Protein 2ZQM (pdb70)

B-factor: mean 25.67, std 11.95, range [8.28, 73.3]

InterPro domains:
  IPR002777 Prefoldin beta-like [PF01920] (9-111)
  IPR009053 Prefoldin [G3DSA:1.10.287.370] (1-117)
  IPR012713 Prefoldin subunit beta [MF_00307] (1-117)
  IPR012713 Prefoldin subunit beta [TIGR02338] (4-112)

Organism: Thermococcus sp. (strain JCM 11816 / KS-1) (NCBI:txid1295125)

Sequence (114 aa):
MQNIPPQVQQAMLGQLESYQQQLQLVVQQKQKVQQLELTEAKKALDEIESLPDDAVVYKTVGTLIVKTTKDKAVAEELKEKIETLEVRLNALERQEKKLNEKLKELTAQIQSALRPP

Secondary structure (DSSP, 8-state):
-----HHHHHHHHHHHHHHHHHHHHHHHHHHHHHHHHHHHHHHHHHHTS-TT--EEEEETTEEEEE-HHHHHHHHHHHHHHHHHHHHHHHHHHHHHHHHHHHHHHHHHHHHS--

Foldseek 3Di:
DQDQDPVLVVLVVVLVVLVVVLVVLVVVLVVLVVVLVVLVVVLVVLVPDDQQDWDWDDDDPDIGTDGSVVVNVVSVVVNVVSVVVNVVSVVVNVVSVVVSVVSVVVSCVVRPDD

CATH classification: 1.10.287.370

Radius of gyration: 23.6 Å; Cα contacts (8 Å, |Δi|>4): 79; chains: 1; bounding box: 17×40×78 Å

Structure (mmCIF, N/CA/C/O backbone):
data_2ZQM
#
_entry.id   2ZQM
#
_cell.length_a   70.603
_cell.length_b   70.603
_cell.length_c   114.421
_cell.angle_alpha   90.00
_cell.angle_beta   90.00
_cell.angle_gamma   90.00
#
_symmetry.space_group_name_H-M   'I 4 2 2'
#
loop_
_entity.id
_entity.type
_entity.pdbx_description
1 polymer 'Prefoldin beta subunit 1'
2 non-polymer 'CITRIC ACID'
3 non-polymer GLYCEROL
4 water water
#
loop_
_atom_site.group_PDB
_atom_site.id
_atom_site.type_symbol
_atom_site.label_atom_id
_atom_site.label_alt_id
_atom_site.label_comp_id
_atom_site.label_asym_id
_atom_site.label_entity_id
_atom_site.label_seq_id
_atom_site.pdbx_PDB_ins_code
_atom_site.Cartn_x
_atom_site.Cartn_y
_atom_site.Cartn_z
_atom_site.occupancy
_atom_site.B_iso_or_equiv
_atom_site.auth_seq_id
_atom_site.auth_comp_id
_atom_site.auth_asym_id
_atom_site.auth_atom_id
_atom_site.pdbx_PDB_model_num
ATOM 1 N N . MET A 1 1 ? 3.307 23.887 24.006 1.00 36.26 1 MET A N 1
ATOM 2 C CA . MET A 1 1 ? 3.018 23.314 25.349 1.00 35.68 1 MET A CA 1
ATOM 3 C C . MET A 1 1 ? 3.985 23.856 26.398 1.00 36.74 1 MET A C 1
ATOM 4 O O . MET A 1 1 ? 5.024 24.437 26.060 1.00 34.55 1 MET A O 1
ATOM 9 N N . GLN A 1 2 ? 3.639 23.695 27.673 1.00 34.42 2 GLN A N 1
ATOM 10 C CA . GLN A 1 2 ? 4.528 24.162 28.725 1.00 36.57 2 GLN A CA 1
ATOM 11 C C . GLN A 1 2 ? 5.642 23.147 28.780 1.00 38.25 2 GLN A C 1
ATOM 12 O O . GLN A 1 2 ? 5.392 21.947 28.871 1.00 40.76 2 GLN A O 1
ATOM 18 N N . ASN A 1 3 ? 6.872 23.630 28.726 1.00 34.72 3 ASN A N 1
ATOM 19 C CA . ASN A 1 3 ? 8.023 22.746 28.746 1.00 32.42 3 ASN A CA 1
ATOM 20 C C . ASN A 1 3 ? 8.818 22.933 30.025 1.00 33.24 3 ASN A C 1
ATOM 21 O O . ASN A 1 3 ? 9.599 23.876 30.144 1.00 34.19 3 ASN A O 1
ATOM 26 N N . ILE A 1 4 ? 8.603 22.039 30.985 1.00 26.35 4 ILE A N 1
ATOM 27 C CA . ILE A 1 4 ? 9.319 22.107 32.251 1.00 21.37 4 ILE A CA 1
ATOM 28 C C . ILE A 1 4 ? 10.699 21.500 32.002 1.00 21.00 4 ILE A C 1
ATOM 29 O O . ILE A 1 4 ? 10.829 20.312 31.678 1.00 21.79 4 ILE A O 1
ATOM 34 N N . PRO A 1 5 ? 11.750 22.316 32.132 1.00 16.99 5 PRO A N 1
ATOM 35 C CA . PRO A 1 5 ? 13.117 21.837 31.914 1.00 17.10 5 PRO A CA 1
ATOM 36 C C . PRO A 1 5 ? 13.473 20.703 32.879 1.00 17.55 5 PRO A C 1
ATOM 37 O O . PRO A 1 5 ? 12.968 20.646 34.000 1.00 18.69 5 PRO A O 1
ATOM 41 N N . PRO A 1 6 ? 14.357 19.790 32.451 1.00 16.16 6 PRO A N 1
ATOM 42 C CA . PRO A 1 6 ? 14.770 18.674 33.307 1.00 12.03 6 PRO A CA 1
ATOM 43 C C . PRO A 1 6 ? 15.248 19.159 34.688 1.00 15.22 6 PRO A C 1
ATOM 44 O O . PRO A 1 6 ? 15.002 18.517 35.702 1.00 15.08 6 PRO A O 1
ATOM 48 N N . GLN A 1 7 ? 15.945 20.293 34.739 1.00 13.59 7 GLN A N 1
ATOM 49 C CA . GLN A 1 7 ? 16.422 20.770 36.035 1.00 16.03 7 GLN A CA 1
ATOM 50 C C . GLN A 1 7 ? 15.281 21.220 36.929 1.00 13.71 7 GLN A C 1
ATOM 51 O O . GLN A 1 7 ? 15.353 21.089 38.147 1.00 13.75 7 GLN A O 1
ATOM 57 N N . VAL A 1 8 ? 14.214 21.735 36.332 1.00 14.19 8 VAL A N 1
ATOM 58 C CA . VAL A 1 8 ? 13.077 22.169 37.133 1.00 14.15 8 VAL A CA 1
ATOM 59 C C . VAL A 1 8 ? 12.276 20.933 37.572 1.00 13.72 8 VAL A C 1
ATOM 60 O O . VAL A 1 8 ? 11.695 20.920 38.647 1.00 13.60 8 VAL A O 1
ATOM 64 N N A GLN A 1 9 ? 12.247 19.904 36.732 0.50 12.73 9 GLN A N 1
ATOM 65 N N B GLN A 1 9 ? 12.244 19.905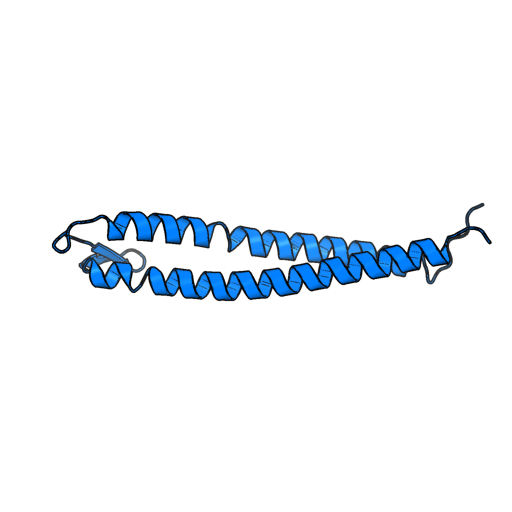 36.730 0.50 13.33 9 GLN A N 1
ATOM 66 C CA A GLN A 1 9 ? 11.551 18.669 37.090 0.50 14.99 9 GLN A CA 1
ATOM 67 C CA B GLN A 1 9 ? 11.542 18.676 37.092 0.50 1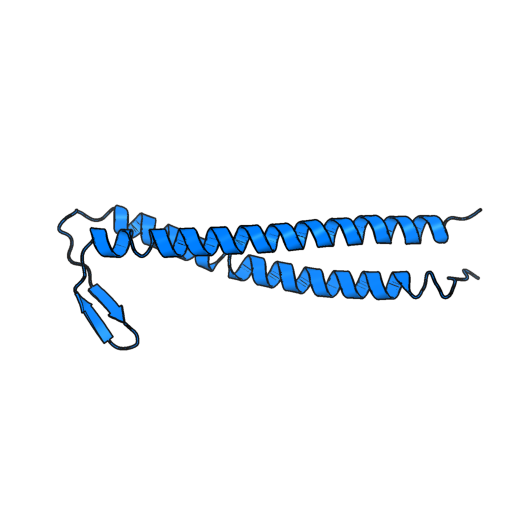6.26 9 GLN A CA 1
ATOM 68 C C A GLN A 1 9 ? 12.261 18.060 38.294 0.50 13.32 9 GLN A C 1
ATOM 69 C C B GLN A 1 9 ? 12.257 18.074 38.301 0.50 14.02 9 GLN A C 1
ATOM 70 O O A GLN A 1 9 ? 11.639 17.428 39.145 0.50 15.95 9 GLN A O 1
ATOM 71 O O B GLN A 1 9 ? 11.634 17.458 39.163 0.50 16.34 9 GLN A O 1
ATOM 82 N N . ALA A 1 10 ? 13.574 18.264 38.351 1.00 13.11 10 ALA A N 1
ATOM 83 C CA . ALA A 1 10 ? 14.389 17.761 39.450 1.00 12.71 10 ALA A CA 1
ATOM 84 C C . ALA A 1 10 ? 14.053 18.554 40.715 1.00 15.83 10 ALA A C 1
ATOM 85 O O . ALA A 1 10 ? 13.963 18.002 41.809 1.00 10.48 10 ALA A O 1
ATOM 87 N N . MET A 1 11 ? 13.888 19.863 40.565 1.00 14.03 11 MET A N 1
ATOM 88 C CA . MET A 1 11 ? 13.540 20.699 41.698 1.00 12.68 11 MET A CA 1
ATOM 89 C C . MET A 1 11 ? 12.164 20.285 42.215 1.00 14.54 11 MET A C 1
ATOM 90 O O . MET A 1 11 ? 11.930 20.232 43.421 1.00 13.02 11 MET A O 1
ATOM 95 N N . LEU A 1 12 ? 11.244 20.006 41.301 1.00 13.11 12 LEU A N 1
ATOM 96 C CA . LEU A 1 12 ? 9.902 19.600 41.724 1.00 15.49 12 LEU A CA 1
ATOM 97 C C . LEU A 1 12 ? 9.966 18.294 42.520 1.00 16.84 12 LEU A C 1
ATOM 98 O O . LEU A 1 12 ? 9.234 18.110 43.500 1.00 17.95 12 LEU A O 1
ATOM 103 N N . GLY A 1 13 ? 10.854 17.395 42.101 1.00 17.26 13 GLY A N 1
ATOM 104 C CA . GLY A 1 13 ? 11.006 16.125 42.792 1.00 15.04 13 GLY A CA 1
ATOM 105 C C . GLY A 1 13 ? 11.594 16.355 44.169 1.00 16.90 13 GLY A C 1
ATOM 106 O O . GLY A 1 13 ? 11.139 15.765 45.144 1.00 15.22 13 GLY A O 1
ATOM 107 N N . GLN A 1 14 ? 12.596 17.225 44.262 1.00 13.44 14 GLN A N 1
ATOM 108 C CA . GLN A 1 14 ? 13.218 17.495 45.554 1.00 13.20 14 GLN A CA 1
ATOM 109 C C . GLN A 1 14 ? 12.222 18.200 46.466 1.00 14.97 14 GLN A C 1
ATOM 110 O O . GLN A 1 14 ? 12.219 17.969 47.672 1.00 14.78 14 GLN A O 1
ATOM 116 N N . LEU A 1 15 ? 11.360 19.041 45.892 1.00 15.31 15 LEU A N 1
ATOM 117 C CA . LEU A 1 15 ? 10.368 19.758 46.689 1.00 15.37 15 LEU A CA 1
ATOM 118 C C . LEU A 1 15 ? 9.473 18.721 47.371 1.00 19.88 15 LEU A C 1
ATOM 119 O O . LEU A 1 15 ? 9.175 18.824 48.559 1.00 19.48 15 LEU A O 1
ATOM 124 N N . GLU A 1 16 ? 9.063 17.704 46.621 1.00 17.54 16 GLU A N 1
ATOM 125 C CA . GLU A 1 16 ? 8.233 16.648 47.189 1.00 15.55 16 GLU A CA 1
ATOM 126 C C . GLU A 1 16 ? 9.005 15.850 48.253 1.00 18.13 16 GLU A C 1
ATOM 127 O O . GLU A 1 16 ? 8.423 15.415 49.243 1.00 17.81 16 GLU A O 1
ATOM 133 N N . SER A 1 17 ? 10.307 15.641 48.046 1.00 16.52 17 SER A N 1
ATOM 134 C CA . SER A 1 17 ? 11.107 14.913 49.033 1.00 16.96 17 SER A CA 1
ATOM 135 C C . SER A 1 17 ? 11.161 15.715 50.333 1.00 17.92 17 SER A C 1
ATOM 136 O O . SER A 1 17 ? 11.053 15.152 51.426 1.00 17.22 17 SER A O 1
ATOM 139 N N . TYR A 1 18 ? 11.340 17.027 50.218 1.00 15.24 18 TYR A N 1
ATOM 140 C CA . TYR A 1 18 ? 11.373 17.886 51.398 1.00 15.83 18 TYR A CA 1
ATOM 141 C C . TYR A 1 18 ? 10.023 17.864 52.112 1.00 16.59 18 TYR A C 1
ATOM 142 O O . TYR A 1 18 ? 9.957 17.895 53.340 1.00 15.54 18 TYR A O 1
ATOM 151 N N . GLN A 1 19 ? 8.942 17.843 51.339 1.00 16.21 19 GLN A N 1
ATOM 152 C CA . GLN A 1 19 ? 7.607 17.828 51.936 1.00 16.02 19 GLN A CA 1
ATOM 153 C C . GLN A 1 19 ? 7.406 16.569 52.752 1.00 15.47 19 GLN A C 1
ATOM 154 O O . GLN A 1 19 ? 6.843 16.623 53.839 1.00 17.23 19 GLN A O 1
ATOM 160 N N . GLN A 1 20 ? 7.865 15.434 52.228 1.00 16.32 20 GLN A N 1
ATOM 161 C CA . GLN A 1 20 ? 7.733 14.181 52.953 1.00 16.55 20 GLN A CA 1
ATOM 162 C C . GLN A 1 20 ? 8.616 14.235 54.205 1.00 19.10 20 GLN A C 1
ATOM 163 O O . GLN A 1 20 ? 8.215 13.783 55.277 1.00 17.74 20 GLN A O 1
ATOM 169 N N . GLN A 1 21 ? 9.817 14.793 54.068 1.00 17.07 21 GLN A N 1
ATOM 170 C CA . GLN A 1 21 ? 10.732 14.917 55.196 1.00 12.68 21 GLN A CA 1
ATOM 171 C C . GLN A 1 21 ? 10.117 15.821 56.279 1.00 15.96 21 GLN A C 1
ATOM 172 O O . GLN A 1 21 ? 10.210 15.524 57.470 1.00 18.61 21 GLN A O 1
ATOM 178 N N . LEU A 1 22 ? 9.469 16.911 55.872 1.00 17.11 22 LEU A N 1
ATOM 179 C CA . LEU A 1 22 ? 8.844 17.823 56.840 1.00 17.18 22 LEU A CA 1
ATOM 180 C C . LEU A 1 22 ? 7.687 17.123 57.556 1.00 19.02 22 LEU A C 1
ATOM 181 O O . LEU A 1 22 ? 7.478 17.288 58.760 1.00 15.75 22 LEU A O 1
ATOM 186 N N . GLN A 1 23 ? 6.918 16.356 56.801 1.00 16.22 23 GLN A N 1
ATOM 187 C CA . GLN A 1 23 ? 5.806 15.623 57.381 1.00 18.86 23 GLN A CA 1
ATOM 188 C C . GLN A 1 23 ? 6.331 14.752 58.537 1.00 19.84 23 GLN A C 1
ATOM 189 O O . GLN A 1 23 ? 5.735 14.700 59.616 1.00 21.14 23 GLN A O 1
ATOM 195 N N . LEU A 1 24 ? 7.452 14.075 58.312 1.00 18.85 24 LEU A N 1
ATOM 196 C CA . LEU A 1 24 ? 8.034 13.217 59.343 1.00 16.05 24 LEU A CA 1
ATOM 197 C C . LEU A 1 24 ? 8.505 14.028 60.553 1.00 17.52 24 LEU A C 1
ATOM 198 O O . LEU A 1 24 ? 8.199 13.683 61.705 1.00 17.47 24 LEU A O 1
ATOM 203 N N . VAL A 1 25 ? 9.243 15.106 60.300 1.00 15.99 25 VAL A N 1
ATOM 204 C CA . VAL A 1 25 ? 9.740 15.949 61.386 1.00 11.70 25 VAL A CA 1
ATOM 205 C C . VAL A 1 25 ? 8.586 16.469 62.224 1.00 16.13 25 VAL A C 1
ATOM 206 O O . VAL A 1 25 ? 8.662 16.516 63.457 1.00 16.42 25 VAL A O 1
ATOM 210 N N . VAL A 1 26 ? 7.505 16.851 61.555 1.00 17.40 26 VAL A N 1
ATOM 211 C CA . VAL A 1 26 ? 6.334 17.360 62.259 1.00 17.07 26 VAL A CA 1
ATOM 212 C C . VAL A 1 26 ? 5.704 16.256 63.109 1.00 17.81 26 VAL A C 1
ATOM 213 O O . VAL A 1 26 ? 5.266 16.499 64.240 1.00 20.50 26 VAL A O 1
ATOM 217 N N . GLN A 1 27 ? 5.665 15.038 62.580 1.00 20.28 27 GLN A N 1
ATOM 218 C CA . GLN A 1 27 ? 5.116 13.931 63.354 1.00 15.48 27 GLN A CA 1
ATOM 219 C C . GLN A 1 27 ? 6.027 13.670 64.562 1.00 17.34 27 GLN A C 1
ATOM 220 O O . GLN A 1 27 ? 5.548 13.343 65.647 1.00 18.51 27 GLN A O 1
ATOM 226 N N . GLN A 1 28 ? 7.341 13.802 64.383 1.00 14.65 28 GLN A N 1
ATOM 227 C CA . GLN A 1 28 ? 8.249 13.571 65.503 1.00 14.86 28 GLN A CA 1
ATOM 228 C C . GLN A 1 28 ? 8.052 14.656 66.537 1.00 15.95 28 GLN A C 1
ATOM 229 O O . GLN A 1 28 ? 8.047 14.390 67.743 1.00 18.31 28 GLN A O 1
ATOM 235 N N . LYS A 1 29 ? 7.891 15.890 66.064 1.00 15.54 29 LYS A N 1
ATOM 236 C CA . LYS A 1 29 ? 7.691 17.018 66.957 1.00 18.63 29 LYS A CA 1
ATOM 237 C C . LYS A 1 29 ? 6.400 16.850 67.769 1.00 23.85 29 LYS A C 1
ATOM 238 O O . LYS A 1 29 ? 6.371 17.088 68.985 1.00 18.42 29 LYS A O 1
ATOM 244 N N . GLN A 1 30 ? 5.333 16.434 67.096 1.00 19.69 30 GLN A N 1
ATOM 245 C CA . GLN A 1 30 ? 4.051 16.252 67.763 1.00 19.50 30 GLN A CA 1
ATOM 246 C C . GLN A 1 30 ? 4.069 15.121 68.791 1.00 17.24 30 GLN A C 1
ATOM 247 O O . GLN A 1 30 ? 3.382 15.192 69.806 1.00 18.37 30 GLN A O 1
ATOM 253 N N . LYS A 1 31 ? 4.838 14.073 68.538 1.00 13.05 31 LYS A N 1
ATOM 254 C CA . LYS A 1 31 ? 4.913 13.014 69.522 1.00 16.74 31 LYS A CA 1
ATOM 255 C C . LYS A 1 31 ? 5.605 13.592 70.768 1.00 20.96 31 LYS A C 1
ATOM 256 O O . LYS A 1 31 ? 5.153 13.399 71.896 1.00 17.41 31 LYS A O 1
ATOM 262 N N . VAL A 1 32 ? 6.705 14.307 70.563 1.00 17.97 32 VAL A N 1
ATOM 263 C CA . VAL A 1 32 ? 7.414 14.919 71.688 1.00 16.07 32 VAL A CA 1
ATOM 264 C C . VAL A 1 32 ? 6.505 15.906 72.444 1.00 19.45 32 VAL A C 1
ATOM 265 O O . VAL A 1 32 ? 6.500 15.937 73.674 1.00 19.92 32 VAL A O 1
ATOM 269 N N A GLN A 1 33 ? 5.739 16.699 71.698 0.50 20.35 33 GLN A N 1
ATOM 270 N N B GLN A 1 33 ? 5.736 16.706 71.712 0.50 19.74 33 GLN A N 1
ATOM 271 C CA A GLN A 1 33 ? 4.836 17.684 72.298 0.50 18.52 33 GLN A CA 1
ATOM 272 C CA B GLN A 1 33 ? 4.852 17.683 72.347 0.50 17.21 33 GLN A CA 1
ATOM 273 C C A GLN A 1 33 ? 3.758 17.025 73.153 0.50 17.75 33 GLN A C 1
ATOM 274 C C B GLN A 1 33 ? 3.761 17.013 73.177 0.50 17.01 33 GLN A C 1
ATOM 275 O O A GLN A 1 33 ? 3.383 17.548 74.199 0.50 19.40 33 GLN A O 1
ATOM 276 O O B GLN A 1 33 ? 3.379 17.517 74.232 0.50 18.63 33 GLN A O 1
ATOM 287 N N . LEU A 1 34 ? 3.258 15.877 72.707 1.00 20.09 34 LEU A N 1
ATOM 288 C CA . LEU A 1 34 ? 2.218 15.171 73.449 1.00 20.63 34 LEU A CA 1
ATOM 289 C C . LEU A 1 34 ? 2.787 14.662 74.775 1.00 24.44 34 LEU A C 1
ATOM 290 O O . LEU A 1 34 ? 2.170 14.814 75.831 1.00 19.22 34 LEU A O 1
ATOM 295 N N . GLU A 1 35 ? 3.965 14.052 74.708 1.00 16.47 35 GLU A N 1
ATOM 296 C CA . GLU A 1 35 ? 4.625 13.548 75.893 1.00 19.00 35 GLU A CA 1
ATOM 297 C C . GLU A 1 35 ? 4.927 14.688 76.850 1.00 18.41 35 GLU A C 1
ATOM 298 O O . GLU A 1 35 ? 4.813 14.536 78.071 1.00 17.37 35 GLU A O 1
ATOM 304 N N . LEU A 1 36 ? 5.312 15.831 76.297 1.00 15.65 36 LEU A N 1
ATOM 305 C CA . LEU A 1 36 ? 5.644 16.981 77.132 1.00 17.42 36 LEU A CA 1
ATOM 306 C C . LEU A 1 36 ? 4.389 17.494 77.844 1.00 22.14 36 LEU A C 1
ATOM 307 O O . LEU A 1 36 ? 4.427 17.859 79.019 1.00 17.94 36 LEU A O 1
ATOM 312 N N . THR A 1 37 ? 3.271 17.504 77.130 1.00 19.95 37 THR A N 1
ATOM 313 C CA . THR A 1 37 ? 2.022 17.974 77.716 1.00 20.47 37 THR A CA 1
ATOM 314 C C . THR A 1 37 ? 1.599 17.045 78.842 1.00 15.94 37 THR A C 1
ATOM 315 O O . THR A 1 37 ? 1.180 17.501 79.903 1.00 20.85 37 THR A O 1
ATOM 319 N N . GLU A 1 38 ? 1.709 15.743 78.617 1.00 16.66 38 GLU A N 1
ATOM 320 C CA . GLU A 1 38 ? 1.342 14.778 79.638 1.00 17.59 38 GLU A CA 1
ATOM 321 C C . GLU A 1 38 ? 2.243 14.916 80.867 1.00 20.96 38 GLU A C 1
ATOM 322 O O . GLU A 1 38 ? 1.767 14.876 82.010 1.00 17.10 38 GLU A O 1
ATOM 328 N N . ALA A 1 39 ? 3.542 15.087 80.645 1.00 15.11 39 ALA A N 1
ATOM 329 C CA . ALA A 1 39 ? 4.471 15.225 81.769 1.00 15.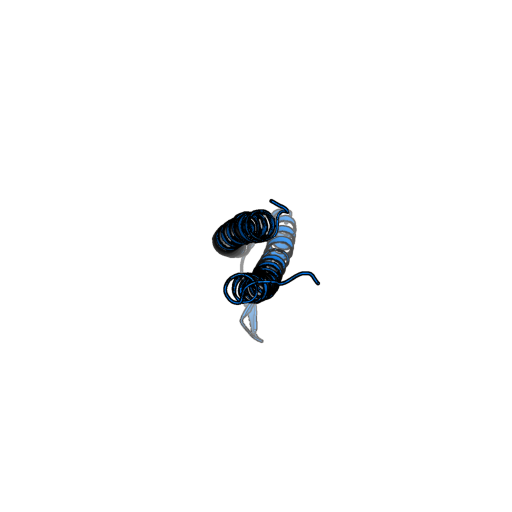65 39 ALA A CA 1
ATOM 330 C C . ALA A 1 39 ? 4.178 16.483 82.588 1.00 15.88 39 ALA A C 1
ATOM 331 O O . ALA A 1 39 ? 4.240 16.460 83.822 1.00 16.99 39 ALA A O 1
ATOM 333 N N . LYS A 1 40 ? 3.866 17.580 81.910 1.00 17.76 40 LYS A N 1
ATOM 334 C CA . LYS A 1 40 ? 3.572 18.822 82.611 1.00 19.33 40 LYS A CA 1
ATOM 335 C C . LYS A 1 40 ? 2.297 18.668 83.434 1.00 19.16 40 LYS A C 1
ATOM 336 O O . LYS A 1 40 ? 2.221 19.154 84.561 1.00 16.83 40 LYS A O 1
ATOM 342 N N . LYS A 1 41 ? 1.305 17.976 82.872 1.00 17.21 41 LYS A N 1
ATOM 343 C CA . LYS A 1 41 ? 0.041 17.727 83.571 1.00 19.50 41 LYS A CA 1
ATOM 344 C C . LYS A 1 41 ? 0.295 16.888 84.828 1.00 20.12 41 LYS A C 1
ATOM 345 O O . LYS A 1 41 ? -0.261 17.147 85.897 1.00 18.23 41 LYS A O 1
ATOM 351 N N . ALA A 1 42 ? 1.136 15.869 84.692 1.00 16.52 42 ALA A N 1
ATOM 352 C CA . ALA A 1 42 ? 1.478 15.013 85.818 1.00 12.00 42 ALA A CA 1
ATOM 353 C C . ALA A 1 42 ? 2.217 15.804 86.906 1.00 17.73 42 ALA A C 1
ATOM 354 O O . ALA A 1 42 ? 1.965 15.624 88.094 1.00 16.93 42 ALA A O 1
ATOM 356 N N . LEU A 1 43 ? 3.143 16.671 86.503 1.00 14.63 43 LEU A N 1
ATOM 357 C CA . LEU A 1 43 ? 3.897 17.469 87.471 1.00 16.84 43 LEU A CA 1
ATOM 358 C C . LEU A 1 43 ? 2.971 18.424 88.214 1.00 17.21 43 LEU A C 1
ATOM 359 O O . LEU A 1 43 ? 3.093 18.626 89.427 1.00 15.02 43 LEU A O 1
ATOM 364 N N . ASP A 1 44 ? 2.067 19.032 87.459 1.00 18.98 44 ASP A N 1
ATOM 365 C CA . ASP A 1 44 ? 1.104 19.976 88.009 1.00 23.38 44 ASP A CA 1
ATOM 366 C C . ASP A 1 44 ? 0.332 19.258 89.118 1.00 21.16 44 ASP A C 1
ATOM 367 O O . ASP A 1 44 ? 0.208 19.763 90.235 1.00 18.85 44 ASP A O 1
ATOM 372 N N . GLU A 1 45 ? -0.166 18.062 88.807 1.00 19.93 45 GLU A N 1
ATOM 373 C CA . GLU A 1 45 ? -0.924 17.285 89.769 1.00 16.16 45 GLU A CA 1
ATOM 374 C C . GLU A 1 45 ? -0.120 16.840 90.969 1.00 20.57 45 GLU A C 1
ATOM 375 O O . GLU A 1 45 ? -0.599 16.917 92.098 1.00 19.19 45 GLU A O 1
ATOM 381 N N . ILE A 1 46 ? 1.108 16.384 90.754 1.00 14.73 46 ILE A N 1
ATOM 382 C CA . ILE A 1 46 ? 1.907 15.938 91.886 1.00 15.06 46 ILE A CA 1
ATOM 383 C C . ILE A 1 46 ? 2.284 17.133 92.763 1.00 17.49 46 ILE A C 1
ATOM 384 O O . ILE A 1 46 ? 2.330 17.031 93.985 1.00 17.37 46 ILE A O 1
ATOM 389 N N . GLU A 1 47 ? 2.546 18.272 92.147 1.00 16.61 47 GLU A N 1
ATOM 390 C CA . GLU A 1 47 ? 2.921 19.428 92.936 1.00 19.63 47 GLU A CA 1
ATOM 391 C C . GLU A 1 47 ? 1.787 19.917 93.831 1.00 23.35 47 GLU A C 1
ATOM 392 O O . GLU A 1 47 ? 2.041 20.548 94.859 1.00 22.85 47 GLU A O 1
ATOM 398 N N . SER A 1 48 ? 0.545 19.607 93.462 1.00 19.57 48 SER A N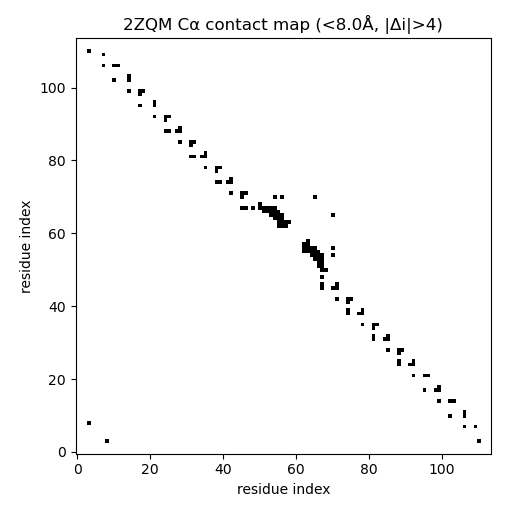 1
ATOM 399 C CA . SER A 1 48 ? -0.596 20.039 94.271 1.00 19.91 48 SER A CA 1
ATOM 400 C C . SER A 1 48 ? -0.817 19.179 95.515 1.00 22.30 48 SER A C 1
ATOM 401 O O . SER A 1 48 ? -1.636 19.522 96.368 1.00 24.19 48 SER A O 1
ATOM 404 N N . LEU A 1 49 ? -0.093 18.066 95.630 1.00 17.74 49 LEU A N 1
ATOM 405 C CA . LEU A 1 49 ? -0.226 17.179 96.788 1.00 20.45 49 LEU A CA 1
ATOM 406 C C . LEU A 1 49 ? 0.414 17.733 98.065 1.00 26.28 49 LEU A C 1
ATOM 407 O O . LEU A 1 49 ? 1.365 18.520 98.003 1.00 23.50 49 LEU A O 1
ATOM 412 N N . PRO A 1 50 ? -0.097 17.325 99.244 1.00 23.01 50 PRO A N 1
ATOM 413 C CA . PRO A 1 50 ? 0.510 17.827 100.477 1.00 24.58 50 PRO A CA 1
ATOM 414 C C . PRO A 1 50 ? 1.909 17.224 100.538 1.00 28.65 50 PRO A C 1
ATOM 415 O O . PRO A 1 50 ? 2.125 16.114 100.047 1.00 26.85 50 PRO A O 1
ATOM 419 N N . ASP A 1 51 ? 2.855 17.954 101.121 1.00 28.61 51 ASP A N 1
ATOM 420 C CA . ASP A 1 51 ? 4.244 17.496 101.196 1.00 34.45 51 ASP A CA 1
ATOM 421 C C . ASP A 1 51 ? 4.453 16.098 101.780 1.00 32.09 51 ASP A C 1
ATOM 422 O O . ASP A 1 51 ? 5.420 15.411 101.436 1.00 34.27 51 ASP A O 1
ATOM 427 N N . ASP A 1 52 ? 3.544 15.668 102.644 1.00 31.20 52 ASP A N 1
ATOM 428 C CA . ASP A 1 52 ? 3.658 14.358 103.281 1.00 32.39 52 ASP A CA 1
ATOM 429 C C . ASP A 1 52 ? 2.812 13.292 102.586 1.00 32.05 52 ASP A C 1
ATOM 430 O O . ASP A 1 52 ? 2.620 12.199 103.117 1.00 27.63 52 ASP A O 1
ATOM 435 N N . ALA A 1 53 ? 2.304 13.612 101.403 1.00 25.43 53 ALA A N 1
ATOM 436 C CA . ALA A 1 53 ? 1.474 12.667 100.666 1.00 30.41 53 ALA A CA 1
ATOM 437 C C . ALA A 1 53 ? 2.267 11.412 100.363 1.00 28.52 53 ALA A C 1
ATOM 438 O O . ALA A 1 53 ? 3.462 11.483 100.104 1.00 27.17 53 ALA A O 1
ATOM 440 N N . VAL A 1 54 ? 1.607 10.262 100.414 1.00 31.06 54 VAL A N 1
ATOM 441 C CA . VAL A 1 54 ? 2.266 9.001 100.092 1.00 30.49 54 VAL A CA 1
ATOM 442 C C . VAL A 1 54 ? 2.358 8.867 98.563 1.00 30.82 54 VAL A C 1
ATOM 443 O O . VAL A 1 54 ? 1.370 9.077 97.854 1.00 33.35 54 VAL A O 1
ATOM 447 N N . VAL A 1 55 ? 3.543 8.538 98.051 1.00 25.20 55 VAL A N 1
ATOM 448 C CA . VAL A 1 55 ? 3.724 8.391 96.611 1.00 22.43 55 VAL A CA 1
ATOM 449 C C . VAL A 1 55 ? 4.530 7.134 96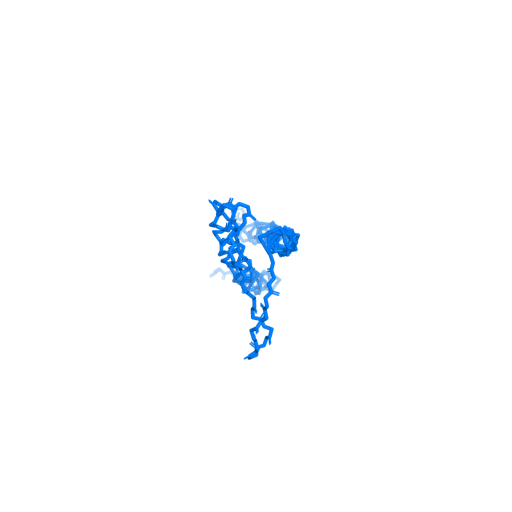.274 1.00 19.73 55 VAL A C 1
ATOM 450 O O . VAL A 1 55 ? 5.539 6.856 96.911 1.00 21.63 55 VAL A O 1
ATOM 454 N N . TYR A 1 56 ? 4.069 6.378 95.275 1.00 19.77 56 TYR A N 1
ATOM 455 C CA . TYR A 1 56 ? 4.769 5.176 94.803 1.00 20.61 56 TYR A CA 1
ATOM 456 C C . TYR A 1 56 ? 5.095 5.421 93.335 1.00 17.94 56 TYR A C 1
ATOM 457 O O . TYR A 1 56 ? 4.415 6.186 92.665 1.00 17.07 56 TYR A O 1
ATOM 466 N N . LYS A 1 57 ? 6.129 4.772 92.826 1.00 15.30 57 LYS A N 1
ATOM 467 C CA . LYS A 1 57 ? 6.468 4.940 91.424 1.00 17.00 57 LYS A CA 1
ATOM 468 C C . LYS A 1 57 ? 6.614 3.564 90.800 1.00 20.43 57 LYS A C 1
ATOM 469 O O . LYS A 1 57 ? 6.873 2.586 91.495 1.00 22.47 57 LYS A O 1
ATOM 475 N N . THR A 1 58 ? 6.441 3.487 89.487 1.00 21.07 58 THR A N 1
ATOM 476 C CA . THR A 1 58 ? 6.567 2.211 88.807 1.00 23.15 58 THR A CA 1
ATOM 477 C C . THR A 1 58 ? 7.958 2.096 88.206 1.00 23.54 58 THR A C 1
ATOM 478 O O . THR A 1 58 ? 8.517 3.077 87.709 1.00 23.27 58 THR A O 1
ATOM 482 N N . VAL A 1 59 ? 8.530 0.899 88.295 1.00 23.09 59 VAL A N 1
ATOM 483 C CA . VAL A 1 59 ? 9.848 0.619 87.729 1.00 20.15 59 VAL A CA 1
ATOM 484 C C . VAL A 1 59 ? 9.589 -0.644 86.928 1.00 26.47 59 VAL A C 1
ATOM 485 O O . VAL A 1 59 ? 9.658 -1.760 87.453 1.00 22.29 59 VAL A O 1
ATOM 489 N N . GLY A 1 60 ? 9.254 -0.465 85.661 1.00 27.37 60 GLY A N 1
ATOM 490 C CA . GLY A 1 60 ? 8.926 -1.614 84.841 1.00 32.25 60 GLY A CA 1
ATOM 491 C C . GLY A 1 60 ? 7.615 -2.166 85.374 1.00 32.34 60 GLY A C 1
ATOM 492 O O . GLY A 1 60 ? 6.628 -1.444 85.499 1.00 34.39 60 GLY A O 1
ATOM 493 N N . THR A 1 61 ? 7.604 -3.446 85.717 1.00 33.89 61 THR A N 1
ATOM 494 C CA . THR A 1 61 ? 6.397 -4.067 86.243 1.00 33.85 61 THR A CA 1
ATOM 495 C C . THR A 1 61 ? 6.379 -3.988 87.768 1.00 27.81 61 THR A C 1
ATOM 496 O O . THR A 1 61 ? 5.492 -4.538 88.407 1.00 29.79 61 THR A O 1
ATOM 500 N N . LEU A 1 62 ? 7.360 -3.309 88.353 1.00 21.36 62 LEU A N 1
ATOM 501 C CA . LEU A 1 62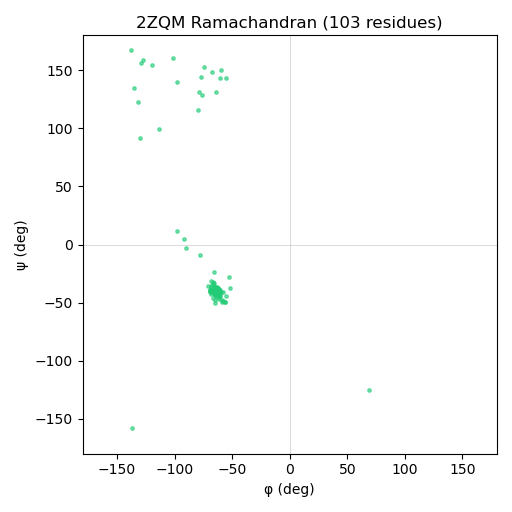 ? 7.428 -3.206 89.807 1.00 16.89 62 LEU A CA 1
ATOM 502 C C . LEU A 1 62 ? 6.923 -1.862 90.325 1.00 20.58 62 LEU A C 1
ATOM 503 O O . LEU A 1 62 ? 6.848 -0.881 89.589 1.00 19.14 62 LEU A 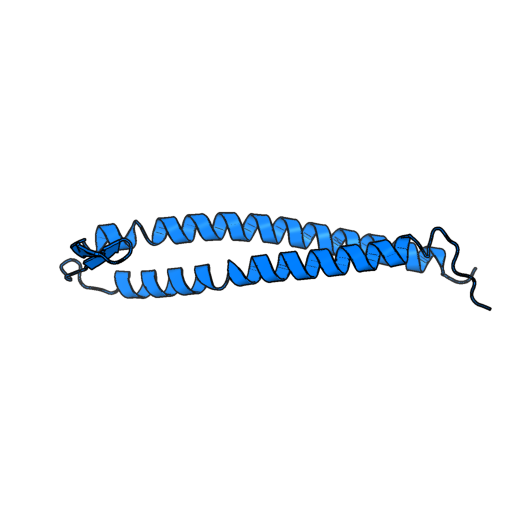O 1
ATOM 508 N N . ILE A 1 63 ? 6.578 -1.834 91.602 1.00 18.59 63 ILE A N 1
ATOM 509 C CA . ILE A 1 63 ? 6.084 -0.623 92.234 1.00 18.75 63 ILE A CA 1
ATOM 510 C C . ILE A 1 63 ? 6.845 -0.434 93.529 1.00 19.30 63 ILE A C 1
ATOM 511 O O . ILE A 1 63 ? 6.869 -1.323 94.370 1.00 18.30 63 ILE A O 1
ATOM 516 N N . VAL A 1 64 ? 7.508 0.710 93.676 1.00 19.34 64 VAL A N 1
ATOM 517 C CA . VAL A 1 64 ? 8.251 0.983 94.904 1.00 16.23 64 VAL A CA 1
ATOM 518 C C . VAL A 1 64 ? 7.852 2.330 95.494 1.00 16.87 64 VAL A C 1
ATOM 519 O O . VAL A 1 64 ? 7.307 3.198 94.806 1.00 17.04 64 VAL A O 1
ATOM 523 N N . LYS A 1 65 ? 8.110 2.503 96.777 1.00 19.11 65 LYS A N 1
ATOM 524 C CA . LYS A 1 65 ? 7.729 3.744 97.409 1.00 22.17 65 LYS A CA 1
ATOM 525 C C . LYS A 1 65 ? 8.727 4.841 97.039 1.00 16.77 65 LYS A C 1
ATOM 526 O O . LYS A 1 65 ? 9.911 4.579 96.849 1.00 21.13 65 LYS A O 1
ATOM 532 N N . THR A 1 66 ? 8.234 6.060 96.871 1.00 18.25 66 THR A N 1
ATOM 533 C CA . THR A 1 66 ? 9.112 7.193 96.597 1.00 16.78 66 THR A CA 1
ATOM 534 C C . THR A 1 66 ? 8.570 8.315 97.468 1.00 20.66 66 THR A C 1
ATOM 535 O O . THR A 1 66 ? 7.918 8.026 98.472 1.00 18.27 66 THR A O 1
ATOM 539 N N . THR A 1 67 ? 8.851 9.577 97.137 1.00 17.53 67 THR A N 1
ATOM 540 C CA . THR A 1 67 ? 8.319 10.690 97.919 1.00 18.26 67 THR A CA 1
ATOM 541 C C . THR A 1 67 ? 7.849 11.770 96.968 1.00 17.33 67 THR A C 1
ATOM 542 O O . THR A 1 67 ? 8.164 11.735 95.777 1.00 14.91 67 THR A O 1
ATOM 546 N N . LYS A 1 68 ? 7.097 12.736 97.487 1.00 13.36 68 LYS A N 1
ATOM 547 C CA . LYS A 1 68 ? 6.626 13.811 96.641 1.00 15.01 68 LYS A CA 1
ATOM 548 C C . LYS A 1 68 ? 7.787 14.550 95.998 1.00 17.29 68 LYS A C 1
ATOM 549 O O . LYS A 1 68 ? 7.792 14.755 94.783 1.00 14.03 68 LYS A O 1
ATOM 555 N N . ASP A 1 69 ? 8.775 14.944 96.800 1.00 18.06 69 ASP A N 1
ATOM 556 C CA . ASP A 1 69 ? 9.918 15.687 96.254 1.00 20.98 69 ASP A CA 1
ATOM 557 C C . ASP A 1 69 ? 10.697 14.923 95.190 1.00 18.80 69 ASP A C 1
ATOM 558 O O . ASP A 1 69 ? 11.138 15.502 94.195 1.00 18.54 69 ASP A O 1
ATOM 563 N N . LYS A 1 70 ? 10.872 13.624 95.380 1.00 13.63 70 LYS A N 1
ATOM 564 C CA . LYS A 1 70 ? 11.604 12.851 94.391 1.00 10.66 70 LYS A CA 1
ATOM 565 C C . LYS A 1 70 ? 10.832 12.712 93.079 1.00 13.99 70 LYS A C 1
ATOM 566 O O . LYS A 1 70 ? 11.409 12.779 91.989 1.00 15.42 70 LYS A O 1
ATOM 572 N N . ALA A 1 71 ? 9.524 12.518 93.171 1.00 15.69 71 ALA A N 1
ATOM 573 C CA . ALA A 1 71 ? 8.720 12.379 91.962 1.00 13.06 71 ALA A CA 1
ATOM 574 C C . ALA A 1 71 ? 8.696 13.693 91.185 1.00 12.73 71 ALA A C 1
ATOM 575 O O . ALA A 1 71 ? 8.747 13.703 89.952 1.00 12.41 71 ALA A O 1
ATOM 577 N N . VAL A 1 72 ? 8.601 14.797 91.914 1.00 12.97 72 VAL A N 1
ATOM 578 C CA . VAL A 1 72 ? 8.585 16.125 91.306 1.00 15.23 72 VAL A CA 1
ATOM 579 C C . VAL A 1 72 ? 9.908 16.331 90.559 1.00 12.95 72 VAL A C 1
ATOM 580 O O . VAL A 1 72 ? 9.916 16.731 89.406 1.00 12.45 72 VAL A O 1
ATOM 584 N N . ALA A 1 73 ? 11.019 16.009 91.210 1.00 13.45 73 ALA A N 1
ATOM 585 C CA . ALA A 1 73 ? 12.332 16.176 90.594 1.00 12.99 73 ALA A CA 1
ATOM 586 C C . ALA A 1 73 ? 12.468 15.360 89.315 1.00 15.47 73 ALA A C 1
ATOM 587 O O . ALA A 1 73 ? 12.927 15.868 88.300 1.00 13.82 73 ALA A O 1
ATOM 589 N N A GLU A 1 74 ? 12.065 14.093 89.372 0.50 14.26 74 GLU A N 1
ATOM 590 N N B GLU A 1 74 ? 12.076 14.088 89.349 0.50 14.31 74 GLU A N 1
ATOM 591 C CA A GLU A 1 74 ? 12.156 13.226 88.211 0.50 12.62 74 GLU A CA 1
ATOM 592 C CA B GLU A 1 74 ? 12.190 13.265 88.154 0.50 12.68 74 GLU A CA 1
ATOM 593 C C A GLU A 1 74 ? 11.263 13.721 87.073 0.50 14.27 74 GLU A C 1
ATOM 594 C C B GLU A 1 74 ? 11.290 13.797 87.046 0.50 14.33 74 GLU A C 1
ATOM 595 O O A GLU A 1 74 ? 11.610 13.567 85.909 0.50 11.40 74 GLU A O 1
ATOM 596 O O B GLU A 1 74 ? 11.655 13.750 85.876 0.50 11.05 74 GLU A O 1
ATOM 607 N N . LEU A 1 75 ? 10.124 14.322 87.406 1.00 9.75 75 LEU A N 1
ATOM 608 C CA . LEU A 1 75 ? 9.224 14.850 86.384 1.00 11.05 75 LEU A CA 1
ATOM 609 C C . LEU A 1 75 ? 9.830 16.122 85.788 1.00 12.82 75 LEU A C 1
ATOM 610 O O . LEU A 1 75 ? 9.727 16.359 84.593 1.00 12.57 75 LEU A O 1
ATOM 615 N N . LYS A 1 76 ? 10.455 16.948 86.622 1.00 11.82 76 LYS A N 1
ATOM 616 C CA . LYS A 1 76 ? 11.086 18.162 86.094 1.00 11.67 76 LYS A CA 1
ATOM 617 C C . LYS A 1 76 ? 12.165 17.780 85.096 1.00 10.72 76 LYS A C 1
ATOM 618 O O . LYS A 1 76 ? 12.324 18.421 84.040 1.00 11.98 76 LYS A O 1
ATOM 624 N N . GLU A 1 77 ? 12.915 16.734 85.427 1.00 9.76 77 GLU A N 1
ATOM 625 C CA . GLU A 1 77 ? 13.971 16.291 84.530 1.00 11.39 77 GLU A CA 1
ATOM 626 C C . GLU A 1 77 ? 13.401 15.780 83.209 1.00 12.88 77 GLU A C 1
ATOM 627 O O . GLU A 1 77 ? 13.946 16.047 82.139 1.00 11.14 77 GLU A O 1
ATOM 633 N N . LYS A 1 78 ? 12.300 15.043 83.282 1.00 12.97 78 LYS A N 1
ATOM 634 C CA . LYS A 1 78 ? 11.676 14.529 82.075 1.00 11.82 78 LYS A CA 1
ATOM 635 C C . LYS A 1 78 ? 11.237 15.690 81.192 1.00 11.86 78 LYS A C 1
ATOM 636 O O . LYS A 1 78 ? 11.413 15.669 79.969 1.00 12.16 78 LYS A O 1
ATOM 642 N N . ILE A 1 79 ? 10.639 16.696 81.814 1.00 12.22 79 ILE A N 1
ATOM 643 C CA . ILE A 1 79 ? 10.180 17.868 81.082 1.00 12.99 79 ILE A CA 1
ATOM 644 C C . ILE A 1 79 ? 11.368 18.622 80.481 1.00 16.51 79 ILE A C 1
ATOM 645 O O . ILE A 1 79 ? 11.319 19.077 79.337 1.00 11.86 79 ILE A O 1
ATOM 650 N N . GLU A 1 80 ? 12.429 18.763 81.265 1.00 13.87 80 GLU A N 1
ATOM 651 C CA . GLU A 1 80 ? 13.631 19.450 80.792 1.00 10.92 80 GLU A CA 1
ATOM 652 C C . GLU A 1 80 ? 14.099 18.754 79.523 1.00 13.71 80 GLU A C 1
ATOM 653 O O . GLU A 1 80 ? 14.335 19.394 78.496 1.00 13.19 80 GLU A O 1
ATOM 659 N N . THR A 1 81 ? 14.206 17.429 79.593 1.00 14.41 81 THR A N 1
ATOM 660 C CA . THR A 1 81 ? 14.651 16.622 78.462 1.00 14.51 81 THR A CA 1
ATOM 661 C C . THR A 1 81 ? 13.785 16.777 77.220 1.00 17.14 81 THR A C 1
ATOM 662 O O . THR A 1 81 ? 14.298 16.968 76.115 1.00 12.56 81 THR A O 1
ATOM 666 N N . LEU A 1 82 ? 12.473 16.676 77.400 1.00 14.48 82 LEU A N 1
ATOM 667 C CA . LEU A 1 82 ? 11.544 16.803 76.290 1.00 12.04 82 LEU A CA 1
ATOM 668 C C . LEU A 1 82 ? 11.597 18.186 75.653 1.00 11.23 82 LEU A C 1
ATOM 669 O O . LEU A 1 82 ? 11.445 18.321 74.438 1.00 13.50 82 LEU A O 1
ATOM 674 N N . GLU A 1 83 ? 11.793 19.223 76.459 1.00 11.04 83 GLU A N 1
ATOM 675 C CA . GLU A 1 83 ? 11.874 20.562 75.892 1.00 10.80 83 GLU A CA 1
ATOM 676 C C . GLU A 1 83 ? 13.140 20.735 75.054 1.00 15.43 83 GLU A C 1
ATOM 677 O O . GLU A 1 83 ? 13.121 21.420 74.033 1.00 15.82 83 GLU A O 1
ATOM 683 N N . VAL A 1 84 ? 14.239 20.115 75.474 1.00 13.14 84 VAL A N 1
ATOM 684 C CA . VAL A 1 84 ? 15.472 20.212 74.694 1.00 12.18 84 VAL A CA 1
ATOM 685 C C . VAL A 1 84 ? 15.220 19.511 73.351 1.00 15.52 84 VAL A C 1
ATOM 686 O O . VAL A 1 84 ? 15.621 20.000 72.292 1.00 15.34 84 VAL A O 1
ATOM 690 N N . ARG A 1 85 ? 14.548 18.364 73.403 1.00 10.81 85 ARG A N 1
ATOM 691 C CA . ARG A 1 85 ? 14.267 17.603 72.193 1.00 16.62 85 ARG A CA 1
ATOM 692 C C . ARG A 1 85 ? 13.305 18.351 71.297 1.00 16.74 85 ARG A C 1
ATOM 693 O O . ARG A 1 85 ? 13.467 18.373 70.087 1.00 15.27 85 ARG A O 1
ATOM 701 N N . LEU A 1 86 ? 12.301 18.973 71.905 1.00 14.29 86 LEU A N 1
ATOM 702 C CA . LEU A 1 86 ? 11.314 19.720 71.152 1.00 15.37 86 LEU A CA 1
ATOM 703 C C . LEU A 1 86 ? 11.984 20.869 70.398 1.00 18.79 86 LEU A C 1
ATOM 704 O O . LEU A 1 86 ? 11.713 21.085 69.222 1.00 16.27 86 LEU A O 1
ATOM 709 N N . ASN A 1 87 ? 12.865 21.603 71.067 1.00 15.29 87 ASN A N 1
ATOM 710 C CA . ASN A 1 87 ? 13.540 22.713 70.411 1.00 16.28 87 ASN A CA 1
ATOM 711 C C . ASN A 1 87 ? 14.373 22.267 69.219 1.00 16.10 87 ASN A C 1
ATOM 712 O O . ASN A 1 87 ? 14.369 22.925 68.187 1.00 23.09 87 ASN A O 1
ATOM 717 N N . ALA A 1 88 ? 15.095 21.161 69.357 1.00 14.49 88 ALA A N 1
ATOM 718 C CA . ALA A 1 88 ? 15.915 20.672 68.253 1.00 15.47 88 ALA A CA 1
ATOM 719 C C . ALA A 1 88 ? 15.038 20.349 67.044 1.00 19.37 88 ALA A C 1
ATOM 720 O O . ALA A 1 88 ? 15.379 20.702 65.903 1.00 16.54 88 ALA A O 1
ATOM 722 N N . LEU A 1 89 ? 13.905 19.689 67.286 1.00 16.81 89 LEU A N 1
ATOM 723 C CA . LEU A 1 89 ? 12.988 19.340 66.198 1.00 14.63 89 LEU A CA 1
ATOM 724 C C . LEU A 1 89 ? 12.384 20.590 65.556 1.00 20.08 89 LEU A C 1
ATOM 725 O O . LEU A 1 89 ? 12.173 20.628 64.343 1.00 17.39 89 LEU A O 1
ATOM 730 N N . GLU A 1 90 ? 12.083 21.602 66.368 1.00 18.46 90 GLU A N 1
ATOM 731 C CA . GLU A 1 90 ? 11.531 22.848 65.844 1.00 18.17 90 GLU A CA 1
ATOM 732 C C . GLU A 1 90 ? 12.590 23.547 64.998 1.00 19.34 90 GLU A C 1
ATOM 733 O O . GLU A 1 90 ? 12.254 24.220 64.028 1.00 19.50 90 GLU A O 1
ATOM 739 N N . ARG A 1 91 ? 13.865 23.395 65.357 1.00 17.20 91 ARG A N 1
ATOM 740 C CA . ARG A 1 91 ? 14.922 24.002 64.549 1.00 19.08 91 ARG A CA 1
ATOM 741 C C . ARG A 1 91 ? 14.998 23.278 63.209 1.00 20.78 91 ARG A C 1
ATOM 742 O O . ARG A 1 91 ? 15.174 23.914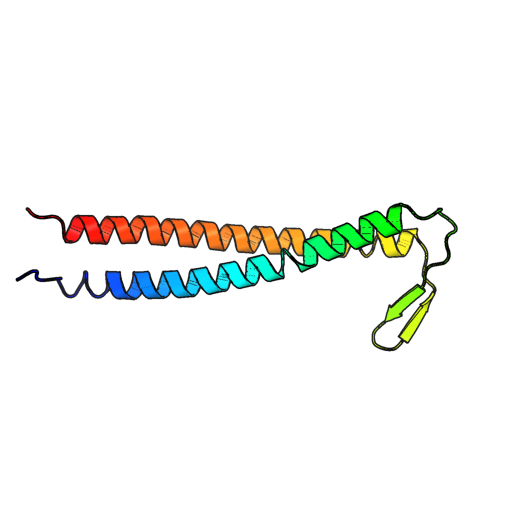 62.174 1.00 20.67 91 ARG A O 1
ATOM 750 N N . GLN A 1 92 ? 14.856 21.952 63.219 1.00 15.99 92 GLN A N 1
ATOM 751 C CA . GLN A 1 92 ? 14.874 21.188 61.966 1.00 15.65 92 GLN A CA 1
ATOM 752 C C . GLN A 1 92 ? 13.667 21.591 61.109 1.00 21.60 92 GLN A C 1
ATOM 753 O O . GLN A 1 92 ? 13.786 21.763 59.893 1.00 20.58 92 GLN A O 1
ATOM 759 N N . GLU A 1 93 ? 12.504 21.723 61.744 1.00 15.67 93 GLU A N 1
ATOM 760 C CA . GLU A 1 93 ? 11.283 22.116 61.043 1.00 18.61 93 GLU A CA 1
ATOM 761 C C . GLU A 1 93 ? 11.433 23.476 60.360 1.00 20.56 93 GLU A C 1
ATOM 762 O O . GLU A 1 93 ? 11.074 23.640 59.190 1.00 22.05 93 GLU A O 1
ATOM 768 N N . LYS A 1 94 ? 11.950 24.452 61.099 1.00 20.68 94 LYS A N 1
ATOM 769 C CA . LYS A 1 94 ? 12.158 25.795 60.561 1.00 23.44 94 LYS A CA 1
ATOM 770 C C . LYS A 1 94 ? 13.104 25.737 59.359 1.00 20.33 94 LYS A C 1
ATOM 771 O O . LYS A 1 94 ? 12.892 26.418 58.361 1.00 20.99 94 LYS A O 1
ATOM 773 N N . LYS A 1 95 ? 14.152 24.929 59.451 1.00 21.10 95 LYS A N 1
ATOM 774 C CA . LYS A 1 95 ? 15.086 24.795 58.343 1.00 19.66 95 LYS A CA 1
ATOM 775 C C . LYS A 1 95 ? 14.377 24.227 57.116 1.00 18.09 95 LYS A C 1
ATOM 776 O O . LYS A 1 95 ? 14.620 24.658 55.986 1.00 18.14 95 LYS A O 1
ATOM 782 N N . LEU A 1 96 ? 13.511 23.244 57.332 1.00 17.61 96 LEU A N 1
ATOM 783 C CA . LEU A 1 96 ? 12.806 22.636 56.208 1.00 22.93 96 LEU A CA 1
ATOM 784 C C . LEU A 1 96 ? 11.828 23.600 55.568 1.00 21.64 96 LEU A C 1
ATOM 785 O O . LEU A 1 96 ? 11.696 23.629 54.345 1.00 18.61 96 LEU A O 1
ATOM 790 N N . ASN A 1 97 ? 11.149 24.396 56.387 1.00 19.54 97 ASN A N 1
ATOM 791 C CA . ASN A 1 97 ? 10.207 25.362 55.847 1.00 21.97 97 ASN A CA 1
ATOM 792 C C . ASN A 1 97 ? 10.937 26.378 54.985 1.00 23.12 97 ASN A C 1
ATOM 793 O O . ASN A 1 97 ? 10.420 26.811 53.957 1.00 26.29 97 ASN A O 1
ATOM 798 N N . GLU A 1 98 ? 12.139 26.762 55.402 1.00 24.95 98 GLU A N 1
ATOM 799 C CA . GLU A 1 98 ? 12.908 27.734 54.639 1.00 24.08 98 GLU A CA 1
ATOM 800 C C . GLU A 1 98 ? 13.386 27.130 53.326 1.00 21.82 98 GLU A C 1
ATOM 801 O O . GLU A 1 98 ? 13.401 27.804 52.297 1.00 22.66 98 GLU A O 1
ATOM 807 N N . LYS A 1 99 ? 13.792 25.868 53.346 1.00 15.54 99 LYS A N 1
ATOM 808 C CA . LYS A 1 99 ? 14.235 25.242 52.100 1.00 17.49 99 LYS A CA 1
ATOM 809 C C . LYS A 1 99 ? 13.063 25.120 51.135 1.00 22.05 99 LYS A C 1
ATOM 810 O O . LYS A 1 99 ? 13.223 25.326 49.927 1.00 22.86 99 LYS A O 1
ATOM 816 N N . LEU A 1 100 ? 11.886 24.784 51.667 1.00 19.29 100 LEU A N 1
ATOM 817 C CA . LEU A 1 100 ? 10.684 24.655 50.845 1.00 20.48 100 LEU A CA 1
ATOM 818 C C . LEU A 1 100 ? 10.308 26.008 50.250 1.00 22.51 100 LEU A C 1
ATOM 819 O O . LEU A 1 100 ? 9.884 26.095 49.095 1.00 18.02 100 LEU A O 1
ATOM 824 N N . LYS A 1 101 ? 10.473 27.065 51.040 1.00 22.70 101 LYS A N 1
ATOM 825 C CA . LYS A 1 101 ? 10.167 28.424 50.588 1.00 23.84 101 LYS A CA 1
ATOM 826 C C . LYS A 1 101 ? 11.115 28.819 49.455 1.00 21.66 101 LYS A C 1
ATOM 827 O O . LYS A 1 101 ? 10.693 29.286 48.395 1.00 24.01 101 LYS A O 1
ATOM 833 N N . GLU A 1 102 ? 12.405 28.631 49.688 1.00 19.51 102 GLU A N 1
ATOM 834 C CA . GLU A 1 102 ? 13.398 28.977 48.692 1.00 22.80 102 GLU A CA 1
ATOM 835 C C . GLU A 1 102 ? 13.300 28.138 47.420 1.00 24.45 102 GLU A C 1
ATOM 836 O O . GLU A 1 102 ? 13.446 28.660 46.316 1.00 23.08 102 GLU A O 1
ATOM 842 N N . LEU A 1 103 ? 13.043 26.843 47.553 1.00 20.42 103 LEU A N 1
ATOM 843 C CA . LEU A 1 103 ? 12.950 26.012 46.360 1.00 15.58 103 LEU A CA 1
ATOM 844 C C . LEU A 1 103 ? 11.668 26.325 45.582 1.00 16.17 103 LEU A C 1
ATOM 845 O O . LEU A 1 103 ? 11.653 26.290 44.351 1.00 16.41 103 LEU A O 1
ATOM 850 N N . THR A 1 104 ? 10.590 26.635 46.290 1.00 19.08 104 THR A N 1
ATOM 851 C CA . THR A 1 104 ? 9.343 26.974 45.616 1.00 19.55 104 THR A CA 1
ATOM 852 C C . THR A 1 104 ? 9.547 28.251 44.798 1.00 20.48 104 THR A C 1
ATOM 853 O O . THR A 1 104 ? 9.050 28.372 43.678 1.00 23.90 104 THR A O 1
ATOM 857 N N . ALA A 1 105 ? 10.291 29.196 45.360 1.00 21.14 105 ALA A N 1
ATOM 858 C CA . ALA A 1 105 ? 10.555 30.459 44.681 1.00 20.09 105 ALA A CA 1
ATOM 859 C C . ALA A 1 105 ? 11.409 30.239 43.438 1.00 21.86 105 ALA A C 1
ATOM 860 O O . ALA A 1 105 ? 11.187 30.876 42.405 1.00 21.97 105 ALA A O 1
ATOM 862 N N . GLN A 1 106 ? 12.378 29.331 43.525 1.00 19.49 106 GLN A N 1
ATOM 863 C CA . GLN A 1 106 ? 13.243 29.057 42.382 1.00 23.22 106 GLN A CA 1
ATOM 864 C C . GLN A 1 106 ? 12.453 28.416 41.249 1.00 20.50 106 GLN A C 1
ATOM 865 O O . GLN A 1 106 ? 12.652 28.742 40.080 1.00 17.91 106 GLN A O 1
ATOM 871 N N . ILE A 1 107 ? 11.562 27.495 41.591 1.00 17.39 107 ILE A N 1
ATOM 872 C CA . ILE A 1 107 ? 10.744 26.843 40.574 1.00 17.58 107 ILE A CA 1
ATOM 873 C C . ILE A 1 107 ? 9.849 27.877 39.876 1.00 22.82 107 ILE A C 1
ATOM 874 O O . ILE A 1 107 ? 9.740 27.891 38.650 1.00 20.56 107 ILE A O 1
ATOM 879 N N . GLN A 1 108 ? 9.214 28.747 40.658 1.00 21.01 108 GLN A N 1
ATOM 880 C CA . GLN A 1 108 ? 8.324 29.758 40.088 1.00 23.79 108 GLN A CA 1
ATOM 881 C C . GLN A 1 108 ? 9.083 30.738 39.206 1.00 20.76 108 GLN A C 1
ATOM 882 O O . GLN A 1 108 ? 8.569 31.182 38.184 1.00 23.37 108 GLN A O 1
ATOM 888 N N . SER A 1 109 ? 10.306 31.066 39.603 1.00 17.14 109 SER A N 1
ATOM 889 C CA . SER A 1 109 ? 11.126 31.973 38.818 1.00 24.27 109 SER A CA 1
ATOM 890 C C . SER A 1 109 ? 11.542 31.297 37.517 1.00 27.31 109 SER A C 1
ATOM 891 O O . SER A 1 109 ? 11.531 31.920 36.457 1.00 28.02 109 SER A O 1
ATOM 894 N N . ALA A 1 110 ? 11.899 30.016 37.588 1.00 22.29 110 ALA A N 1
ATOM 895 C CA . ALA A 1 110 ? 12.319 29.304 36.386 1.00 21.93 110 ALA A CA 1
ATOM 896 C C . ALA A 1 110 ? 11.189 29.132 35.371 1.00 22.80 110 ALA A C 1
ATOM 897 O O . ALA A 1 110 ? 11.414 29.220 34.171 1.00 24.05 110 ALA A O 1
ATOM 899 N N . LEU A 1 111 ? 9.973 28.901 35.856 1.00 20.62 111 LEU A N 1
ATOM 900 C CA . LEU A 1 111 ? 8.818 28.690 34.989 1.00 22.50 111 LEU A CA 1
ATOM 901 C C . LEU A 1 111 ? 8.045 29.954 34.603 1.00 30.66 111 LEU A C 1
ATOM 902 O O . LEU A 1 111 ? 7.088 29.891 33.833 1.00 29.33 111 LEU A O 1
ATOM 907 N N . ARG A 1 112 ? 8.462 31.094 35.135 1.00 28.42 112 ARG A N 1
ATOM 908 C CA . ARG A 1 112 ? 7.791 32.358 34.851 1.00 36.93 112 ARG A CA 1
ATOM 909 C C . ARG A 1 112 ? 7.897 32.725 33.376 1.00 36.86 112 ARG A C 1
ATOM 910 O O . ARG A 1 112 ? 8.976 32.659 32.788 1.00 35.63 112 ARG A O 1
ATOM 918 N N . PRO A 1 113 ? 6.770 33.097 32.751 1.00 39.92 113 PRO A N 1
ATOM 919 C CA . PRO A 1 113 ? 6.791 33.474 31.334 1.00 42.38 113 PRO A CA 1
ATOM 920 C C . PRO A 1 113 ? 7.806 34.601 31.100 1.00 43.32 113 PRO A C 1
ATOM 921 O O . PRO A 1 113 ? 7.975 35.483 31.942 1.00 44.51 113 PRO A O 1
ATOM 925 N N . PRO A 1 114 ? 8.500 34.577 29.955 1.00 43.90 114 PRO A N 1
ATOM 926 C CA . PRO A 1 114 ? 9.497 35.606 29.640 1.00 49.55 114 PRO A CA 1
ATOM 927 C C . PRO A 1 114 ? 8.912 37.002 29.389 1.00 53.26 114 PRO A C 1
ATOM 928 O O . PRO A 1 114 ? 7.668 37.157 29.411 1.00 48.71 114 PRO A O 1
#

Solvent-accessible surface area: 8628 Å² total; per-residue (Å²): 209,129,110,54,58,117,150,7,98,66,38,58,38,74,28,99,41,41,88,108,87,32,115,97,12,38,97,78,30,98,142,2,66,107,48,13,64,90,4,98,140,41,25,103,117,34,76,92,54,85,111,131,24,106,17,116,74,99,77,75,139,116,121,70,133,15,59,31,96,121,18,17,45,79,31,109,104,102,18,110,75,6,64,96,114,22,71,41,21,67,146,94,32,60,139,15,70,76,96,24,143,92,18,52,53,90,11,115,82,56,51,187,110,182

Nearest PDB structures (foldseek):
  2zqm-assembly1_A  TM=1.009E+00  e=4.391E-16  Thermococcus sp. JCM 11816
  2zdi-assembly1_B-2  TM=9.062E-01  e=4.680E-12  Pyrococcus horikoshii
  2zdi-assembly1_A-2  TM=8.715E-01  e=3.110E-11  Pyrococcus horikoshii
  1fxk-assembly1_B  TM=8.822E-01  e=3.598E-08  Methanothermobacter thermautotrophicus
  6nr8-assembly1_1  TM=8.727E-01  e=6.467E-04  Homo sapiens